Protein AF-A0A812HD84-F1 (afdb_monomer)

Sequence (147 aa):
MQPLRHAQERAPAGKGYHPGDWEAVPAKGGQKGGAPVVGVDGNWRCPACNNVNFGHRTACNRCGAAKPDQGPSYPGKGGKSQKGKAPVEGENGNWKCPHCANVNFASRENCNRCGMPKPKSEESDDMDAVSLLESLLTPAAKRAKLS

Mean predicted aligned error: 21.73 Å

Foldseek 3Di:
DDDDDDDDDDDDDDDDDDDDDDDDDDDDDDDDDDADDDPPQQWAQDPVPRGIGHRPDQADPPP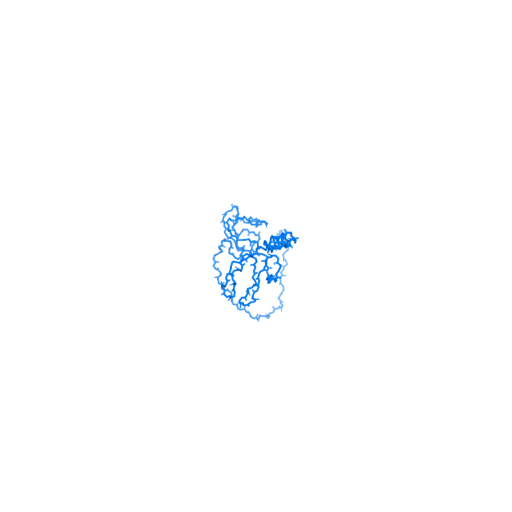RHGQDPPGPDDPDPDDDPPPDDQDDDPPPQWHADPPPRGTGDNPDQADPPPRHGGDDPPPPPVPPPVVVVVVVPPPDDPDDDDD

pLDDT: mean 72.69, std 19.36, range [42.38, 96.69]

Radius of gyration: 37.4 Å; Cα contacts (8 Å, |Δi|>4): 112; chains: 1; bounding box: 110×44×125 Å

Solvent-accessible surface area (backbone atoms only — not comparable to full-atom values): 10501 Å² total; per-residue (Å²): 140,81,88,83,76,88,84,79,86,87,80,88,90,82,90,81,89,81,92,86,88,82,86,84,82,87,81,81,89,77,78,90,75,77,84,56,51,68,73,48,88,60,10,40,59,34,90,90,75,67,50,56,30,53,40,90,52,65,43,32,89,87,77,60,50,68,55,57,95,68,63,83,79,66,97,66,95,77,78,86,79,75,84,85,70,80,56,50,71,72,49,89,61,13,42,60,34,92,89,76,68,52,52,30,53,51,89,49,64,45,35,91,88,79,57,51,66,57,78,76,82,76,74,82,73,81,76,57,67,63,61,58,54,59,66,72,65,61,94,80,82,89,79,79,91,76,136

Structure (mmCIF, N/CA/C/O backbone):
data_AF-A0A812HD84-F1
#
_entry.id   AF-A0A812HD84-F1
#
loop_
_atom_site.group_PDB
_atom_site.id
_atom_site.type_symbol
_atom_site.label_atom_id
_atom_site.label_alt_id
_atom_site.label_comp_id
_atom_site.label_asym_id
_atom_site.label_entity_id
_atom_site.label_seq_id
_atom_site.pdbx_PDB_ins_code
_atom_site.Cartn_x
_atom_site.Cartn_y
_atom_site.Cartn_z
_atom_site.occupancy
_atom_site.B_iso_or_equiv
_atom_site.auth_seq_id
_atom_site.auth_comp_id
_atom_site.auth_asym_id
_atom_site.auth_atom_id
_atom_site.pdbx_PDB_model_num
ATOM 1 N N . MET A 1 1 ? 68.646 -10.768 -52.366 1.00 48.97 1 MET A N 1
ATOM 2 C CA . MET A 1 1 ? 68.597 -9.835 -51.220 1.00 48.97 1 MET A CA 1
ATOM 3 C C . MET A 1 1 ? 67.241 -9.139 -51.258 1.00 48.97 1 MET A C 1
ATOM 5 O O . MET A 1 1 ? 67.051 -8.272 -52.094 1.00 48.97 1 MET A O 1
ATOM 9 N N . GLN A 1 2 ? 66.263 -9.606 -50.477 1.00 53.12 2 GLN A N 1
ATOM 10 C CA . GLN A 1 2 ? 64.918 -9.009 -50.412 1.00 53.12 2 GLN A CA 1
ATOM 11 C C . GLN A 1 2 ? 64.824 -8.096 -49.177 1.00 53.12 2 GLN A C 1
ATOM 13 O O . GLN A 1 2 ? 65.304 -8.510 -48.119 1.00 53.12 2 GLN A O 1
ATOM 18 N N . PRO A 1 3 ? 64.235 -6.888 -49.269 1.00 58.00 3 PRO A N 1
A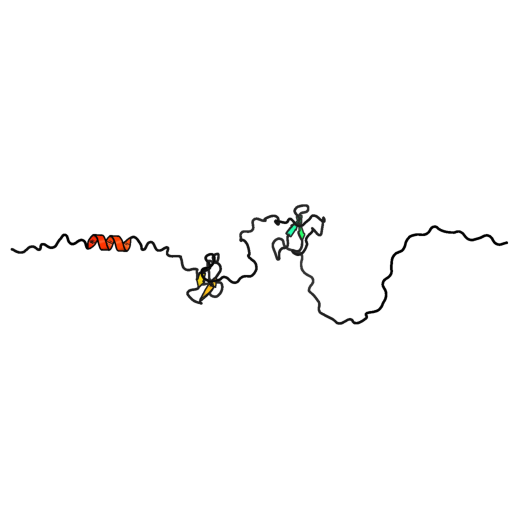TOM 19 C CA . PRO A 1 3 ? 64.084 -6.011 -48.116 1.00 58.00 3 PRO A CA 1
ATOM 20 C C . PRO A 1 3 ? 62.919 -6.450 -47.217 1.00 58.00 3 PRO A C 1
ATOM 22 O O . PRO A 1 3 ? 61.863 -6.888 -47.676 1.00 58.00 3 PRO A O 1
ATOM 25 N N . LEU A 1 4 ? 63.146 -6.339 -45.909 1.00 58.00 4 LEU A N 1
ATOM 26 C CA . LEU A 1 4 ? 62.219 -6.719 -44.853 1.00 58.00 4 LEU A CA 1
ATOM 27 C C . LEU A 1 4 ? 61.088 -5.686 -44.693 1.00 58.00 4 LEU A C 1
ATOM 29 O O . LEU A 1 4 ? 61.313 -4.498 -44.494 1.00 58.00 4 LEU A O 1
ATOM 33 N N . ARG A 1 5 ? 59.869 -6.222 -44.771 1.00 59.59 5 ARG A N 1
ATOM 34 C CA . ARG A 1 5 ? 58.553 -5.731 -44.331 1.00 59.59 5 ARG A CA 1
ATOM 35 C C . ARG A 1 5 ? 58.533 -4.763 -43.132 1.00 59.59 5 ARG A C 1
ATOM 37 O O . ARG A 1 5 ? 59.171 -5.003 -42.112 1.00 59.59 5 ARG A O 1
ATOM 44 N N . HIS A 1 6 ? 57.684 -3.740 -43.276 1.00 55.38 6 HIS A N 1
ATOM 45 C CA . HIS A 1 6 ? 57.241 -2.786 -42.255 1.00 55.38 6 HIS A CA 1
ATOM 46 C C . HIS A 1 6 ? 56.807 -3.487 -40.957 1.00 55.38 6 HIS A C 1
ATOM 48 O O . HIS A 1 6 ? 55.956 -4.377 -40.990 1.00 55.38 6 HIS A O 1
ATOM 54 N N . ALA A 1 7 ? 57.346 -3.048 -39.817 1.00 56.22 7 ALA A N 1
ATOM 55 C CA . ALA A 1 7 ? 56.843 -3.405 -38.496 1.00 56.22 7 ALA A CA 1
ATOM 56 C C . ALA A 1 7 ? 55.980 -2.253 -37.961 1.00 56.22 7 ALA A C 1
ATOM 58 O O . ALA A 1 7 ? 56.474 -1.167 -37.677 1.00 56.22 7 ALA A O 1
ATOM 59 N N . GLN A 1 8 ? 54.682 -2.519 -37.870 1.00 60.06 8 GLN A N 1
ATOM 60 C CA . GLN A 1 8 ? 53.661 -1.678 -37.260 1.00 60.06 8 GLN A CA 1
ATOM 61 C C . GLN A 1 8 ? 53.671 -1.900 -35.736 1.00 60.06 8 GLN A C 1
ATOM 63 O O . GLN A 1 8 ? 53.876 -3.022 -35.265 1.00 60.06 8 GLN A O 1
ATOM 68 N N . GLU A 1 9 ? 53.505 -0.825 -34.971 1.00 46.94 9 GLU A N 1
ATOM 69 C CA . GLU A 1 9 ? 53.603 -0.788 -33.507 1.00 46.94 9 GLU A CA 1
ATOM 70 C C . GLU A 1 9 ? 52.525 -1.662 -32.824 1.00 46.94 9 GLU A C 1
ATOM 72 O O . GLU A 1 9 ? 51.395 -1.780 -33.299 1.00 46.94 9 GLU A O 1
ATOM 77 N N . ARG A 1 10 ? 52.872 -2.311 -31.700 1.00 52.12 10 ARG A N 1
ATOM 78 C CA . ARG A 1 10 ? 51.985 -3.219 -30.942 1.00 52.12 10 ARG A CA 1
ATOM 79 C C . ARG A 1 10 ? 51.004 -2.452 -30.041 1.00 52.12 10 ARG A C 1
ATOM 81 O O . ARG A 1 10 ? 51.433 -1.623 -29.247 1.00 52.12 10 ARG A O 1
ATOM 88 N N . ALA A 1 11 ? 49.727 -2.846 -30.056 1.00 56.16 11 ALA A N 1
ATOM 89 C CA . ALA A 1 11 ? 48.727 -2.525 -29.025 1.00 56.16 11 ALA A CA 1
ATOM 90 C C . ALA A 1 11 ? 48.630 -3.651 -27.958 1.00 56.16 11 ALA A C 1
ATOM 92 O O . ALA A 1 11 ? 48.870 -4.813 -28.302 1.00 56.16 11 ALA A O 1
ATOM 93 N N . PRO A 1 12 ? 48.281 -3.370 -26.681 1.00 49.78 12 PRO A N 1
ATOM 94 C CA . PRO A 1 12 ? 48.151 -4.397 -25.642 1.00 49.78 12 PRO A CA 1
ATOM 95 C C . PRO A 1 12 ? 46.763 -5.073 -25.586 1.00 49.78 12 PRO A C 1
ATOM 97 O O . PRO A 1 12 ? 45.764 -4.570 -26.090 1.00 49.78 12 PRO A O 1
ATOM 100 N N . ALA A 1 13 ? 46.750 -6.257 -24.967 1.00 49.97 13 ALA A N 1
ATOM 101 C CA . ALA A 1 13 ? 45.772 -7.339 -25.098 1.00 49.97 13 ALA A CA 1
ATOM 102 C C . ALA A 1 13 ? 44.424 -7.172 -24.359 1.00 49.97 13 ALA A C 1
ATOM 104 O O . ALA A 1 13 ? 44.378 -6.695 -23.228 1.00 49.97 13 ALA A O 1
ATOM 105 N N . GLY A 1 14 ? 43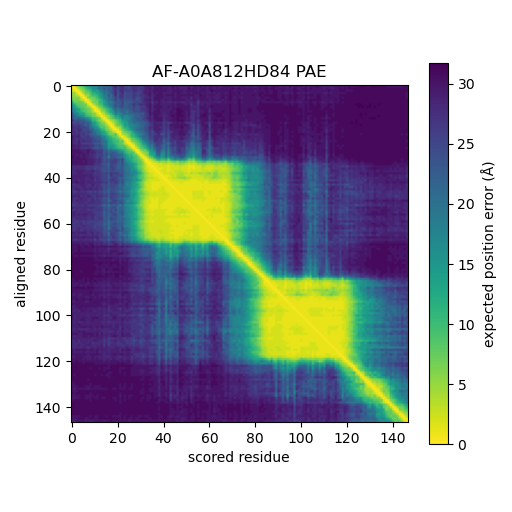.354 -7.728 -24.948 1.00 46.81 14 GLY A N 1
ATOM 106 C CA . GLY A 1 14 ? 42.083 -8.062 -24.287 1.00 46.81 14 GLY A CA 1
ATOM 107 C C . GLY A 1 14 ? 41.828 -9.577 -24.326 1.00 46.81 14 GLY A C 1
ATOM 108 O O . GLY A 1 14 ? 41.995 -10.204 -25.371 1.00 46.81 14 GLY A O 1
ATOM 109 N N . LYS A 1 15 ? 41.479 -10.183 -23.182 1.00 52.97 15 LYS A N 1
ATOM 110 C CA . LYS A 1 15 ? 41.229 -11.630 -23.023 1.00 52.97 15 LYS A CA 1
ATOM 111 C C . LYS A 1 15 ? 39.820 -11.998 -23.511 1.00 52.97 15 LYS A C 1
ATOM 113 O O . LYS A 1 15 ? 38.849 -11.367 -23.104 1.00 52.97 15 LYS A O 1
ATOM 118 N N . GLY A 1 16 ? 39.732 -13.023 -24.360 1.00 46.06 16 GLY A N 1
ATOM 119 C CA . GLY A 1 16 ? 38.487 -13.618 -24.847 1.00 46.06 16 GLY A CA 1
ATOM 120 C C . GLY A 1 16 ? 37.881 -14.643 -23.880 1.00 46.06 16 GLY A C 1
ATOM 121 O O . GLY A 1 16 ? 38.577 -15.256 -23.075 1.00 46.06 16 GLY A O 1
ATOM 122 N N . TYR A 1 17 ? 36.564 -14.793 -23.989 1.00 43.34 17 TYR A N 1
ATOM 123 C CA . TYR A 1 17 ? 35.710 -15.798 -23.353 1.00 43.34 17 TYR A CA 1
ATOM 124 C C . TYR A 1 17 ? 35.869 -17.171 -24.040 1.00 43.34 17 TYR A C 1
ATOM 126 O O . TYR A 1 17 ? 36.039 -17.218 -25.259 1.00 43.34 17 TYR A O 1
ATOM 134 N N . HIS A 1 18 ? 35.802 -18.273 -23.279 1.00 46.97 18 HIS A N 1
ATOM 135 C CA . HIS A 1 18 ? 35.880 -19.647 -23.800 1.00 46.97 18 HIS A CA 1
ATOM 136 C C . HIS A 1 18 ? 34.499 -20.335 -23.788 1.00 46.97 18 HIS A C 1
ATOM 138 O O . HIS A 1 18 ? 33.759 -20.159 -22.821 1.00 46.97 18 HIS A O 1
ATOM 144 N N . PRO A 1 19 ? 34.142 -21.127 -24.816 1.00 51.16 19 PRO A N 1
ATOM 145 C CA . PRO A 1 19 ? 32.837 -21.781 -24.911 1.00 51.16 19 PRO A CA 1
ATOM 146 C C . PRO A 1 19 ? 32.807 -23.113 -24.144 1.00 51.16 19 PRO A C 1
ATOM 148 O O . PRO A 1 19 ? 33.738 -23.908 -24.278 1.00 51.16 19 PRO A O 1
ATOM 151 N N . GLY A 1 20 ? 31.729 -23.366 -23.385 1.00 55.16 20 GLY A N 1
ATOM 152 C CA . GLY A 1 20 ? 31.583 -24.587 -22.580 1.00 55.16 20 GLY A CA 1
ATOM 153 C C . GLY A 1 20 ? 30.174 -24.955 -22.100 1.00 55.16 20 GLY A C 1
ATOM 154 O O . GLY A 1 20 ? 29.838 -26.129 -22.171 1.00 55.16 20 GLY A O 1
ATOM 155 N N . ASP A 1 21 ? 29.311 -24.017 -21.698 1.00 51.97 21 ASP A N 1
ATOM 156 C CA . ASP A 1 21 ? 28.085 -24.404 -20.971 1.00 51.97 21 ASP A CA 1
ATOM 157 C C . ASP A 1 21 ? 26.803 -23.986 -21.716 1.00 51.97 21 ASP A C 1
ATOM 159 O O . ASP A 1 21 ? 26.498 -22.803 -21.867 1.00 51.97 21 ASP A O 1
ATOM 163 N N . TRP A 1 22 ? 26.085 -24.989 -22.234 1.00 63.75 22 TRP A N 1
ATOM 164 C CA . TRP A 1 22 ? 25.063 -24.915 -23.289 1.00 63.75 22 TRP A CA 1
ATOM 165 C C . TRP A 1 22 ? 23.632 -25.269 -22.844 1.00 63.75 22 TRP A C 1
ATOM 167 O O . TRP A 1 22 ? 22.758 -25.396 -23.700 1.00 63.75 22 TRP A O 1
ATOM 177 N N . GLU A 1 23 ? 23.319 -25.396 -21.554 1.00 48.91 23 GLU A N 1
ATOM 178 C CA . GLU A 1 23 ? 21.951 -25.761 -21.148 1.00 48.91 23 GLU A CA 1
ATOM 179 C C . GLU A 1 23 ? 21.078 -24.551 -20.794 1.00 48.91 23 GLU A C 1
ATOM 181 O O . GLU A 1 23 ? 21.112 -23.988 -19.700 1.00 48.91 23 GLU A O 1
ATOM 186 N N . ALA A 1 24 ? 20.244 -24.176 -21.763 1.00 68.88 24 ALA A N 1
ATOM 187 C CA . ALA A 1 24 ? 19.088 -23.319 -21.574 1.00 68.88 24 ALA A CA 1
ATOM 188 C C . ALA A 1 24 ? 17.926 -24.117 -20.957 1.00 68.88 24 ALA A C 1
ATOM 190 O O . ALA A 1 24 ? 17.505 -25.117 -21.528 1.00 68.88 24 ALA A O 1
ATOM 191 N N . VAL A 1 25 ? 17.331 -23.625 -19.865 1.00 55.62 25 VAL A N 1
ATOM 192 C CA . VAL A 1 25 ? 15.963 -23.987 -19.443 1.00 55.62 25 VAL A CA 1
ATOM 193 C C . VAL A 1 25 ? 15.286 -22.829 -18.684 1.00 55.62 25 VAL A C 1
ATOM 195 O O . VAL A 1 25 ? 15.962 -21.948 -18.156 1.00 55.62 25 VAL A O 1
ATOM 198 N N . PRO A 1 26 ? 13.942 -22.752 -18.717 1.00 64.56 26 PRO A N 1
ATOM 199 C CA . PRO A 1 26 ? 13.223 -21.527 -19.049 1.00 64.56 26 PRO A CA 1
ATOM 200 C C . PRO A 1 26 ? 12.470 -20.957 -17.848 1.00 64.56 26 PRO A C 1
ATOM 202 O O . PRO A 1 26 ? 11.987 -21.717 -17.017 1.00 64.56 26 PRO A O 1
ATOM 205 N N . ALA A 1 27 ? 12.209 -19.648 -17.816 1.00 46.03 27 ALA A N 1
ATOM 206 C CA . ALA A 1 27 ? 10.974 -19.173 -17.194 1.00 46.03 27 ALA A CA 1
ATOM 207 C C . ALA A 1 27 ? 10.661 -17.703 -17.474 1.00 46.03 27 ALA A C 1
ATOM 209 O O . ALA A 1 27 ? 11.300 -16.799 -16.954 1.00 46.03 27 ALA A O 1
ATOM 210 N N . LYS A 1 28 ? 9.535 -17.551 -18.174 1.00 42.38 28 LYS A N 1
ATOM 211 C CA . LYS A 1 28 ? 8.386 -16.724 -17.788 1.00 42.38 28 LYS A CA 1
ATOM 212 C C . LYS A 1 28 ? 8.591 -15.212 -17.780 1.00 42.38 28 LYS A C 1
ATOM 214 O O . LYS A 1 28 ? 9.322 -14.635 -16.988 1.00 42.38 28 LYS A O 1
ATOM 219 N N . GLY A 1 29 ? 7.831 -14.582 -18.674 1.00 53.09 29 GLY A N 1
ATOM 220 C CA . GLY A 1 29 ? 7.774 -13.142 -18.813 1.00 53.09 29 GLY A CA 1
ATOM 221 C C . GLY A 1 29 ? 7.372 -12.422 -17.529 1.00 53.09 29 GLY A C 1
ATOM 222 O O . GLY A 1 29 ? 6.686 -12.957 -16.662 1.00 53.09 29 GLY A O 1
ATOM 223 N N . GLY A 1 30 ? 7.777 -11.161 -17.467 1.00 49.75 30 GLY A N 1
ATOM 224 C CA . GLY A 1 30 ? 7.309 -10.177 -16.506 1.00 49.75 30 GLY A CA 1
ATOM 225 C C . GLY A 1 30 ? 6.887 -8.935 -17.274 1.00 49.75 30 GLY A C 1
ATOM 226 O O . GLY A 1 30 ? 7.617 -8.453 -18.136 1.00 49.75 30 GLY A O 1
ATOM 227 N N . GLN A 1 31 ? 5.667 -8.488 -17.011 1.00 51.09 31 GLN A N 1
ATOM 228 C CA . GLN A 1 31 ? 4.935 -7.453 -17.730 1.00 51.09 31 GLN A CA 1
ATOM 229 C C . GLN A 1 31 ? 5.717 -6.135 -17.844 1.00 51.09 31 GLN A C 1
ATOM 231 O O . GLN A 1 31 ? 6.434 -5.730 -16.932 1.00 51.09 31 GLN A O 1
ATOM 236 N N . LYS A 1 32 ? 5.540 -5.437 -18.972 1.00 52.28 32 LYS A N 1
ATOM 237 C CA . LYS A 1 32 ? 6.065 -4.085 -19.204 1.00 52.28 32 LYS A CA 1
ATOM 238 C C . LYS A 1 32 ? 5.496 -3.141 -18.132 1.00 52.28 32 LYS A C 1
ATOM 240 O O . LYS A 1 32 ? 4.340 -2.739 -18.222 1.00 52.28 32 LYS A O 1
ATOM 245 N N . GLY A 1 33 ? 6.282 -2.845 -17.097 1.00 63.31 33 GLY A N 1
ATOM 246 C CA . GLY A 1 33 ? 5.881 -1.978 -15.987 1.00 63.31 33 GLY A CA 1
ATOM 247 C C . GLY A 1 33 ? 5.644 -0.538 -16.447 1.00 63.31 33 GLY A C 1
ATOM 248 O O . GLY A 1 33 ? 6.434 0.006 -17.219 1.00 63.31 33 GLY A O 1
ATOM 249 N N . GLY A 1 34 ? 4.549 0.068 -15.983 1.00 77.81 34 GLY A N 1
ATOM 250 C CA . GLY A 1 34 ? 4.227 1.474 -16.240 1.00 77.81 34 GLY A CA 1
ATOM 251 C C . GLY A 1 34 ? 5.256 2.444 -15.646 1.00 77.81 34 GLY A C 1
ATOM 252 O O . GLY A 1 34 ? 6.121 2.060 -14.858 1.00 77.81 34 GLY A O 1
ATOM 253 N N . ALA A 1 35 ? 5.167 3.720 -16.034 1.00 86.19 35 ALA A N 1
ATOM 254 C CA . ALA A 1 35 ? 6.071 4.756 -15.537 1.00 86.19 35 ALA A CA 1
ATOM 255 C C . ALA A 1 35 ? 5.964 4.912 -14.002 1.00 86.19 35 ALA A C 1
ATOM 257 O O . ALA A 1 35 ? 4.862 4.829 -13.454 1.00 86.19 35 ALA A O 1
ATOM 258 N N . PRO A 1 36 ? 7.082 5.154 -13.292 1.00 89.44 36 PRO A N 1
ATOM 259 C CA . PRO A 1 36 ? 7.070 5.255 -11.839 1.00 89.44 36 PRO A CA 1
ATOM 260 C C . PRO A 1 36 ? 6.322 6.513 -11.375 1.00 89.44 36 PRO A C 1
ATOM 262 O O . PRO A 1 36 ? 6.609 7.624 -11.823 1.00 89.44 36 PRO A O 1
ATOM 265 N N . VAL A 1 37 ? 5.394 6.346 -10.431 1.00 89.12 37 VAL A N 1
ATOM 266 C CA . VAL A 1 37 ? 4.680 7.442 -9.749 1.00 89.12 37 VAL A CA 1
ATOM 267 C C . VAL A 1 37 ? 5.362 7.735 -8.412 1.00 89.12 37 VAL A C 1
ATOM 269 O O . VAL A 1 37 ? 5.685 6.801 -7.683 1.00 89.12 37 VAL A O 1
ATOM 272 N N . VAL A 1 38 ? 5.599 9.012 -8.077 1.00 86.56 38 VAL A N 1
ATOM 273 C CA . VAL A 1 38 ? 6.299 9.415 -6.837 1.00 86.56 38 VAL A CA 1
ATOM 274 C C . VAL A 1 38 ? 5.554 8.907 -5.602 1.00 86.56 38 VAL A C 1
ATOM 276 O O . VAL A 1 38 ? 4.345 9.087 -5.501 1.00 86.56 38 VAL A O 1
ATOM 279 N N . GLY A 1 39 ? 6.280 8.314 -4.650 1.00 79.44 39 GLY A N 1
ATOM 280 C CA . GLY A 1 39 ? 5.723 7.850 -3.373 1.00 79.44 39 GLY A CA 1
ATOM 281 C C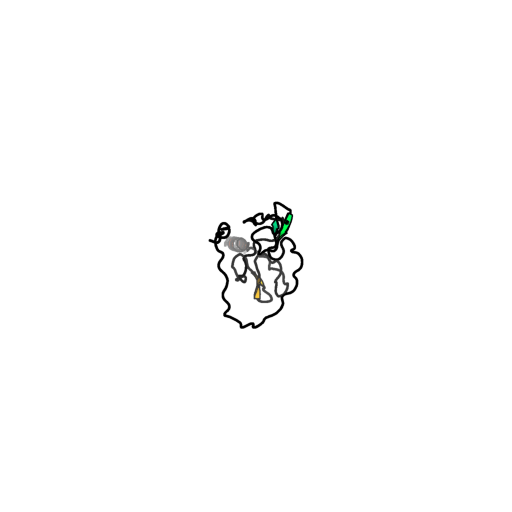 . GLY A 1 39 ? 5.046 6.477 -3.428 1.00 79.44 39 GLY A C 1
ATOM 282 O O . GLY A 1 39 ? 4.793 5.890 -2.380 1.00 79.44 39 GLY A O 1
ATOM 283 N N . VAL A 1 40 ? 4.816 5.927 -4.622 1.00 82.94 40 VAL A N 1
ATOM 284 C CA . VAL A 1 40 ? 4.311 4.559 -4.818 1.00 82.94 40 VAL A CA 1
ATOM 285 C C . VAL A 1 40 ? 5.489 3.588 -4.856 1.00 82.94 40 VAL A C 1
ATOM 287 O O . VAL A 1 40 ? 6.495 3.889 -5.489 1.00 82.94 40 VAL A O 1
ATOM 290 N N . ASP A 1 41 ? 5.403 2.446 -4.170 1.00 81.25 41 ASP A N 1
ATOM 291 C CA . ASP A 1 41 ? 6.415 1.368 -4.187 1.00 81.25 41 ASP A CA 1
ATOM 292 C C . ASP A 1 41 ? 7.868 1.826 -3.938 1.00 81.25 41 ASP A C 1
ATOM 294 O O . ASP A 1 41 ? 8.843 1.250 -4.426 1.00 81.25 41 ASP A O 1
ATOM 298 N N . GLY A 1 42 ? 8.031 2.901 -3.162 1.00 83.88 42 GLY A N 1
ATOM 299 C CA . GLY A 1 42 ? 9.332 3.496 -2.855 1.00 83.88 42 GLY A CA 1
ATOM 300 C C . GLY A 1 42 ? 9.949 4.316 -3.992 1.00 83.88 42 GLY A C 1
AT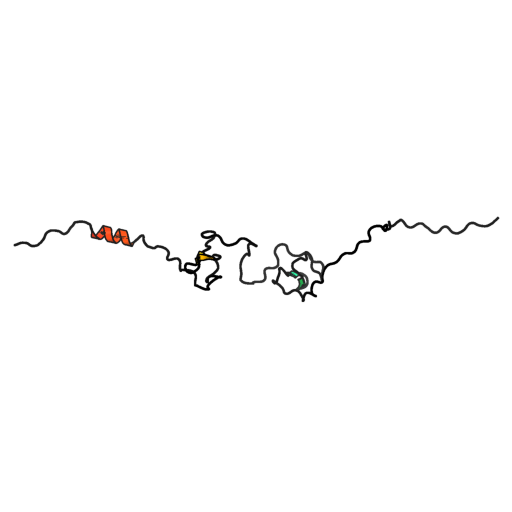OM 301 O O . GLY A 1 42 ? 11.103 4.736 -3.867 1.00 83.88 42 GLY A O 1
ATOM 302 N N . ASN A 1 43 ? 9.216 4.553 -5.082 1.00 92.38 43 ASN A N 1
ATOM 303 C CA . ASN A 1 43 ? 9.619 5.438 -6.169 1.00 92.38 43 ASN A CA 1
ATOM 304 C C . ASN A 1 43 ? 9.890 6.847 -5.643 1.00 92.38 43 ASN A C 1
ATOM 306 O O . ASN A 1 43 ? 9.136 7.396 -4.834 1.00 92.38 43 ASN A O 1
ATOM 310 N N . TRP A 1 44 ? 10.955 7.459 -6.143 1.00 91.69 44 TRP A N 1
ATOM 311 C CA . TRP A 1 44 ? 11.476 8.705 -5.602 1.00 91.69 44 TRP A CA 1
ATOM 312 C C . TRP A 1 44 ? 11.692 9.733 -6.706 1.00 91.69 44 TRP A C 1
ATOM 314 O O . TRP A 1 44 ? 12.123 9.408 -7.815 1.00 91.69 44 TRP A O 1
ATOM 324 N N . ARG A 1 45 ? 11.394 11.000 -6.402 1.00 94.50 45 ARG A N 1
ATOM 325 C CA . ARG A 1 45 ? 11.726 12.111 -7.296 1.00 94.50 45 ARG A CA 1
ATOM 326 C C . ARG A 1 45 ? 13.161 12.553 -7.045 1.00 94.50 45 ARG A C 1
ATOM 328 O O . ARG A 1 45 ? 13.536 12.823 -5.909 1.00 94.50 45 ARG A O 1
ATOM 335 N N . CYS A 1 46 ? 13.941 12.669 -8.112 1.00 94.25 46 CYS A N 1
ATOM 336 C CA . CYS A 1 46 ? 15.278 13.233 -8.053 1.00 94.25 46 CYS A CA 1
ATOM 337 C C . CYS A 1 46 ? 15.220 14.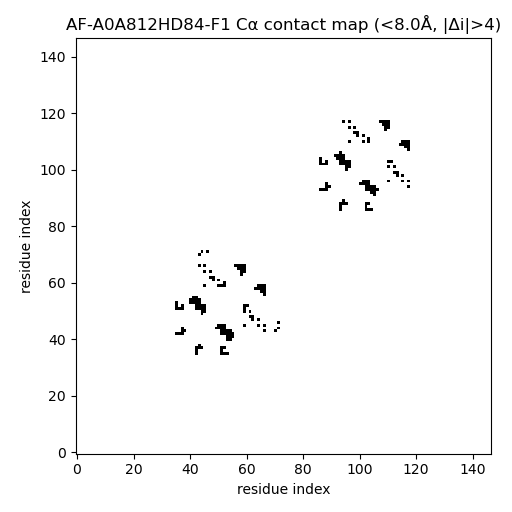736 -7.724 1.00 94.25 46 CYS A C 1
ATOM 339 O O . CYS A 1 46 ? 14.592 15.471 -8.486 1.00 94.25 46 CYS A O 1
ATOM 341 N N . PRO A 1 47 ? 15.899 15.217 -6.665 1.00 89.50 47 PRO A N 1
ATOM 342 C CA . PRO A 1 47 ? 15.872 16.634 -6.295 1.00 89.50 47 PRO A CA 1
ATOM 343 C C . PRO A 1 47 ? 16.647 17.528 -7.275 1.00 89.50 47 PRO A C 1
ATOM 345 O O . PRO A 1 47 ? 16.343 18.706 -7.394 1.00 89.50 47 PRO A O 1
ATOM 348 N N . ALA A 1 48 ? 17.613 16.974 -8.016 1.00 92.50 48 ALA A N 1
ATOM 349 C CA . ALA A 1 48 ? 18.430 17.742 -8.955 1.00 92.50 48 ALA A CA 1
ATOM 350 C C . ALA A 1 48 ? 17.721 18.029 -10.291 1.00 92.50 48 ALA A C 1
ATOM 352 O O . ALA A 1 48 ? 17.994 19.037 -10.931 1.00 92.50 48 ALA A O 1
ATOM 353 N N . CYS A 1 49 ? 16.835 17.135 -10.751 1.00 93.62 49 CYS A N 1
ATOM 354 C CA . CYS A 1 49 ? 16.228 17.258 -12.084 1.00 93.62 49 CYS A CA 1
ATOM 355 C C . CYS A 1 49 ? 14.729 16.923 -12.150 1.00 93.62 49 CYS A C 1
ATOM 357 O O . CYS A 1 49 ? 14.147 16.896 -13.233 1.00 93.62 49 CYS A O 1
ATOM 359 N N . ASN A 1 50 ? 14.089 16.647 -11.015 1.00 93.44 50 ASN A N 1
ATOM 360 C CA . ASN A 1 50 ? 12.664 16.335 -10.883 1.00 93.44 50 ASN A CA 1
ATOM 361 C C . ASN A 1 50 ? 12.157 15.072 -11.600 1.00 93.44 50 ASN A C 1
ATOM 363 O O . ASN A 1 50 ? 10.956 14.795 -11.559 1.00 93.44 50 ASN A O 1
ATOM 367 N N . ASN A 1 51 ? 13.037 14.262 -12.191 1.00 95.50 51 ASN A N 1
ATOM 368 C CA . ASN A 1 51 ? 12.675 12.966 -12.758 1.00 95.50 51 ASN A CA 1
ATOM 369 C C . ASN A 1 51 ? 12.243 11.960 -11.675 1.00 95.50 51 ASN A C 1
ATOM 371 O O . ASN A 1 51 ? 12.835 11.928 -10.593 1.00 95.50 51 ASN A O 1
ATOM 375 N N . VAL A 1 52 ? 11.247 11.122 -11.974 1.00 95.12 52 VAL A N 1
ATOM 376 C CA . VAL A 1 52 ? 10.765 10.078 -11.058 1.00 95.12 52 VAL A CA 1
ATOM 377 C C . VAL A 1 52 ? 11.452 8.754 -11.370 1.00 95.12 52 VAL A C 1
ATOM 379 O O . VAL A 1 52 ? 11.458 8.293 -12.508 1.00 95.12 52 VAL A O 1
ATOM 382 N N . ASN A 1 53 ? 12.040 8.144 -10.349 1.00 94.19 53 ASN A N 1
ATOM 383 C CA . ASN A 1 53 ? 12.805 6.911 -10.449 1.00 94.19 53 ASN A CA 1
ATOM 384 C C . ASN A 1 53 ? 12.112 5.780 -9.694 1.00 94.19 53 ASN A C 1
ATOM 386 O O . ASN A 1 53 ? 11.482 6.013 -8.663 1.00 94.19 53 ASN A O 1
ATOM 390 N N . PHE A 1 54 ? 12.293 4.547 -10.173 1.00 94.19 54 PHE A N 1
ATOM 391 C CA . PHE A 1 54 ? 11.830 3.361 -9.459 1.00 94.19 54 PHE A CA 1
ATOM 392 C C . PHE A 1 54 ? 12.520 3.203 -8.102 1.00 94.19 54 PHE A C 1
ATOM 394 O O . PHE A 1 54 ? 13.709 3.504 -7.965 1.00 94.19 54 PHE A O 1
ATOM 401 N N . GLY A 1 55 ? 11.795 2.683 -7.111 1.00 89.81 55 GLY A N 1
ATOM 402 C CA . GLY A 1 55 ? 12.267 2.652 -5.726 1.00 89.81 55 GLY A CA 1
ATOM 403 C C . GLY A 1 55 ? 13.562 1.882 -5.474 1.00 89.81 55 GLY A C 1
ATOM 404 O O . GLY A 1 55 ? 14.335 2.275 -4.596 1.00 89.81 55 GLY A O 1
ATOM 405 N N . HIS A 1 56 ? 13.836 0.857 -6.286 1.00 90.50 56 HIS A N 1
ATOM 406 C CA . HIS A 1 56 ? 15.059 0.052 -6.221 1.00 90.50 56 HIS A CA 1
ATOM 407 C C . HIS A 1 56 ? 16.308 0.777 -6.752 1.00 90.50 56 HIS A C 1
ATOM 409 O O . HIS A 1 56 ? 17.420 0.297 -6.552 1.00 90.50 56 HIS A O 1
ATOM 415 N N . ARG A 1 57 ? 16.163 1.915 -7.446 1.00 90.25 57 ARG A N 1
ATOM 416 C CA . ARG A 1 57 ? 17.309 2.653 -7.993 1.00 90.25 57 ARG A CA 1
ATOM 417 C C . ARG A 1 57 ? 17.976 3.492 -6.915 1.00 90.25 57 ARG A C 1
ATOM 419 O O . ARG A 1 57 ? 17.298 4.251 -6.229 1.00 90.25 57 ARG A O 1
ATOM 426 N N . THR A 1 58 ? 19.298 3.410 -6.841 1.00 92.81 58 THR A N 1
ATOM 427 C CA . THR A 1 58 ? 20.152 4.192 -5.932 1.00 92.81 58 THR A CA 1
ATOM 428 C C . THR A 1 58 ? 20.663 5.495 -6.551 1.00 92.81 58 THR A C 1
ATOM 430 O O . THR A 1 58 ? 21.208 6.330 -5.841 1.00 92.81 58 THR A O 1
ATOM 433 N N . ALA A 1 59 ? 20.455 5.701 -7.854 1.00 95.00 59 ALA A N 1
ATOM 434 C CA . ALA A 1 59 ? 20.805 6.921 -8.577 1.00 95.00 59 ALA A CA 1
ATOM 435 C C . ALA A 1 59 ? 19.728 7.275 -9.613 1.00 95.00 59 ALA A C 1
ATOM 437 O O . ALA A 1 59 ? 18.987 6.407 -10.091 1.00 95.00 59 ALA A O 1
ATOM 438 N N . CYS A 1 60 ? 19.621 8.560 -9.949 1.00 95.88 60 CYS A N 1
ATOM 439 C CA . CYS A 1 60 ? 18.651 9.054 -10.915 1.00 95.88 60 CYS A CA 1
ATOM 440 C C . CYS A 1 60 ? 18.989 8.534 -12.316 1.00 95.88 60 CYS A C 1
ATOM 442 O O . CYS A 1 60 ? 20.078 8.793 -12.822 1.00 95.88 60 CYS A O 1
ATOM 444 N N . ASN A 1 61 ? 18.040 7.880 -12.985 1.00 95.88 61 ASN A N 1
ATOM 445 C CA . ASN A 1 61 ? 18.238 7.350 -14.334 1.00 95.88 61 ASN A CA 1
ATOM 446 C C . ASN A 1 61 ? 18.373 8.441 -15.409 1.00 95.88 61 ASN A C 1
ATOM 448 O O . ASN A 1 61 ? 18.722 8.120 -16.539 1.00 95.88 61 ASN A O 1
ATOM 452 N N . ARG A 1 62 ? 18.085 9.706 -15.071 1.00 96.19 62 ARG A N 1
ATOM 453 C CA . ARG A 1 62 ? 18.198 10.836 -15.996 1.00 96.19 62 ARG A CA 1
ATOM 454 C C . ARG A 1 62 ? 19.492 11.623 -15.826 1.00 96.19 62 ARG A C 1
ATOM 456 O O . ARG A 1 62 ? 20.096 11.995 -16.818 1.00 96.19 62 ARG A O 1
ATOM 463 N N . CYS A 1 63 ? 19.901 11.911 -14.590 1.00 95.56 63 CYS A N 1
ATOM 464 C CA . CYS A 1 63 ? 21.036 12.804 -14.319 1.00 95.56 63 CYS A CA 1
ATOM 465 C C . CYS A 1 63 ? 22.124 12.195 -13.422 1.00 95.56 63 CYS A C 1
ATOM 467 O O . CYS A 1 63 ? 23.045 12.903 -13.037 1.00 95.56 63 CYS A O 1
ATOM 469 N N . GLY A 1 64 ? 21.998 10.929 -13.015 1.00 95.38 64 GLY A N 1
ATOM 470 C CA . GLY A 1 64 ? 22.997 10.228 -12.200 1.00 95.38 64 GLY A CA 1
ATOM 471 C C . GLY A 1 64 ? 23.082 10.651 -10.729 1.00 95.38 64 GLY A C 1
ATOM 472 O O . GLY A 1 64 ? 23.762 9.986 -9.957 1.00 95.38 64 GLY A O 1
ATOM 473 N N . ALA A 1 65 ? 22.374 11.706 -10.311 1.00 94.25 65 ALA A N 1
ATOM 474 C CA . ALA A 1 65 ? 22.385 12.161 -8.921 1.00 94.25 65 ALA A CA 1
ATOM 475 C C . ALA A 1 65 ? 21.970 11.036 -7.958 1.00 94.25 65 ALA A C 1
ATOM 477 O O . ALA A 1 65 ? 21.006 10.309 -8.231 1.00 94.25 65 ALA A O 1
ATOM 478 N N . ALA A 1 66 ? 22.685 10.916 -6.837 1.00 91.44 66 ALA A N 1
ATOM 479 C CA . ALA A 1 66 ? 22.437 9.895 -5.826 1.00 91.44 66 ALA A CA 1
ATOM 480 C C . ALA A 1 66 ? 21.013 9.993 -5.255 1.00 91.44 66 ALA A C 1
ATOM 482 O O . ALA A 1 66 ? 20.435 11.082 -5.145 1.00 91.44 66 ALA A O 1
ATOM 483 N N . LYS A 1 67 ? 20.440 8.840 -4.896 1.00 89.50 67 LYS A N 1
ATOM 484 C CA . LYS A 1 67 ? 19.200 8.781 -4.124 1.00 89.50 67 LYS A CA 1
ATOM 485 C C . LYS A 1 67 ? 19.491 9.364 -2.738 1.00 89.50 67 LYS A C 1
ATOM 487 O O . LYS A 1 67 ? 20.398 8.873 -2.077 1.00 89.50 67 LYS A O 1
ATOM 492 N N . PRO A 1 68 ? 18.745 10.379 -2.292 1.00 84.31 68 PRO A N 1
ATOM 493 C CA . PRO A 1 68 ? 18.955 10.948 -0.968 1.00 84.31 68 PRO A CA 1
ATOM 494 C C . PRO A 1 68 ? 18.613 9.919 0.122 1.00 84.31 68 PRO A C 1
ATOM 496 O O . PRO A 1 68 ? 17.580 9.250 0.032 1.00 84.31 68 PRO A O 1
ATOM 499 N N . ASP A 1 69 ? 19.479 9.803 1.136 1.00 72.19 69 ASP A N 1
ATOM 500 C CA . ASP A 1 69 ? 19.373 8.821 2.234 1.00 72.19 69 ASP A CA 1
ATOM 501 C C . ASP A 1 69 ? 18.090 8.995 3.058 1.00 72.19 69 ASP A C 1
ATOM 503 O O . ASP A 1 69 ? 17.472 8.033 3.510 1.00 72.19 69 ASP A O 1
ATOM 507 N N . GLN A 1 70 ? 17.650 10.247 3.177 1.00 61.94 70 GLN A N 1
ATOM 508 C CA . GLN A 1 70 ? 16.318 10.645 3.608 1.00 61.94 70 GLN A CA 1
ATOM 509 C C . GLN A 1 70 ? 15.621 11.158 2.347 1.00 61.94 70 GLN A C 1
ATOM 511 O O . GLN A 1 70 ? 15.899 12.273 1.902 1.00 61.94 70 GLN A O 1
ATOM 516 N N . GLY A 1 71 ? 14.788 10.335 1.701 1.00 56.56 71 GLY A N 1
ATOM 517 C CA . GLY A 1 71 ? 14.035 10.767 0.517 1.00 56.56 71 GLY A CA 1
ATOM 518 C C . GLY A 1 71 ? 13.401 12.146 0.761 1.00 56.56 71 GLY A C 1
ATOM 519 O O . GLY A 1 71 ? 12.927 12.360 1.877 1.00 56.56 71 GLY A O 1
ATOM 520 N N . PRO A 1 72 ? 13.392 13.097 -0.199 1.00 51.81 72 PRO A N 1
ATOM 521 C CA . PRO A 1 72 ? 12.755 14.388 0.020 1.00 51.81 72 PRO A CA 1
ATOM 522 C C . PRO A 1 72 ? 11.326 14.129 0.485 1.00 51.81 72 PRO A C 1
ATOM 524 O O . PRO A 1 72 ? 10.541 13.484 -0.217 1.00 51.81 72 PRO A O 1
ATOM 527 N N . SER A 1 73 ? 11.049 14.556 1.716 1.00 51.19 73 SER A N 1
ATOM 528 C CA . SER A 1 73 ? 9.763 14.392 2.374 1.00 51.19 73 SER A CA 1
ATOM 529 C C . SER A 1 73 ? 8.755 15.220 1.594 1.00 51.19 73 SER A C 1
ATOM 531 O O . SER A 1 73 ? 8.669 16.437 1.747 1.00 51.19 73 SER A O 1
ATOM 533 N N . TYR A 1 74 ? 8.022 14.576 0.691 1.00 52.06 74 TYR A N 1
ATOM 534 C CA . TYR A 1 74 ? 6.772 15.154 0.233 1.00 52.06 74 TYR A CA 1
ATOM 535 C C . TYR A 1 74 ? 5.848 15.207 1.450 1.00 52.06 74 TYR A C 1
ATOM 537 O O . TYR A 1 74 ? 5.786 14.213 2.180 1.00 52.06 74 TYR A O 1
ATOM 545 N N . PRO A 1 75 ? 5.125 16.313 1.689 1.00 44.12 75 PRO A N 1
ATOM 546 C CA . PRO A 1 75 ? 4.093 16.366 2.715 1.00 44.12 75 PRO A CA 1
ATOM 547 C C . PRO A 1 75 ? 2.921 15.456 2.311 1.00 44.12 75 PRO A C 1
ATOM 549 O O . PRO A 1 75 ? 1.881 15.903 1.840 1.00 44.12 75 PRO A O 1
ATOM 552 N N . GLY A 1 76 ? 3.108 14.146 2.462 1.00 45.81 76 GLY A N 1
ATOM 553 C CA . GLY A 1 76 ? 2.071 13.130 2.450 1.00 45.81 76 GLY A CA 1
ATOM 554 C C . GLY A 1 76 ? 1.797 12.733 3.894 1.00 45.81 76 GLY A C 1
ATOM 555 O O . GLY A 1 76 ? 2.664 12.185 4.570 1.00 45.81 76 GLY A O 1
ATOM 556 N N . LYS A 1 77 ? 0.600 13.042 4.394 1.00 47.12 77 LYS A N 1
ATOM 557 C CA . LYS A 1 77 ? 0.121 12.572 5.700 1.00 47.12 77 LYS A CA 1
ATOM 558 C C . LYS A 1 77 ? 0.176 11.034 5.743 1.00 47.12 77 LYS A C 1
ATOM 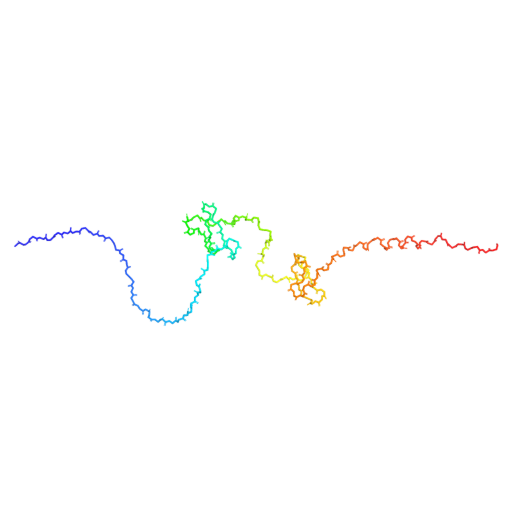560 O O . LYS A 1 77 ? -0.532 10.393 4.977 1.00 47.12 77 LYS A O 1
ATOM 565 N N . GLY A 1 78 ? 0.956 10.444 6.651 1.00 42.72 78 GLY A N 1
ATOM 566 C CA . GLY A 1 78 ? 0.876 9.006 6.952 1.00 42.72 78 GLY A CA 1
ATOM 567 C C . GLY A 1 78 ? 2.195 8.402 7.429 1.00 42.72 78 GLY A C 1
ATOM 568 O O . GLY A 1 78 ? 3.087 8.133 6.636 1.00 42.72 78 GLY A O 1
ATOM 569 N N . GLY A 1 79 ? 2.324 8.213 8.741 1.00 46.97 79 GLY A N 1
ATOM 570 C CA . GLY A 1 79 ? 3.568 7.871 9.425 1.00 46.97 79 GLY A CA 1
ATOM 571 C C . GLY A 1 79 ? 4.190 6.509 9.087 1.00 46.97 79 GLY A C 1
ATOM 572 O O . GLY A 1 79 ? 3.511 5.527 8.808 1.00 46.97 79 GLY A O 1
ATOM 573 N N . LYS A 1 80 ? 5.525 6.490 9.178 1.00 49.94 80 LYS A N 1
ATOM 574 C CA . LYS A 1 80 ? 6.415 5.399 9.623 1.00 49.94 80 LYS A CA 1
ATOM 575 C C . LYS A 1 80 ? 5.817 3.986 9.502 1.00 49.94 80 LYS A C 1
ATOM 577 O O . LYS A 1 80 ? 5.417 3.377 10.489 1.00 49.94 80 LYS A O 1
ATOM 582 N N . SER A 1 81 ? 5.812 3.432 8.292 1.00 51.47 81 SER A N 1
ATOM 583 C CA . SER A 1 81 ? 5.602 1.994 8.110 1.00 51.47 81 SER A CA 1
ATOM 584 C C . SER A 1 81 ? 6.827 1.245 8.635 1.00 51.47 81 SER A C 1
ATOM 586 O O . SER A 1 81 ? 7.817 1.075 7.924 1.00 51.47 81 SER A O 1
ATOM 588 N N . GLN A 1 82 ? 6.769 0.793 9.889 1.00 55.38 82 GLN A N 1
ATOM 589 C CA . GLN A 1 82 ? 7.565 -0.349 10.324 1.00 55.38 82 GLN A CA 1
ATOM 590 C C . GLN A 1 82 ? 7.113 -1.536 9.469 1.00 55.38 82 GLN A C 1
ATOM 592 O O . GLN A 1 82 ? 6.041 -2.103 9.670 1.00 55.38 82 GLN A O 1
ATOM 597 N N . LYS A 1 83 ? 7.891 -1.850 8.433 1.00 48.94 83 LYS A N 1
ATOM 598 C CA . LYS A 1 83 ? 7.663 -3.020 7.587 1.00 48.94 83 LYS A CA 1
ATOM 599 C C . LYS A 1 83 ? 7.554 -4.274 8.467 1.00 48.94 83 LYS A C 1
ATOM 601 O O . LYS A 1 83 ? 8.538 -4.692 9.065 1.00 48.94 83 LYS A O 1
ATOM 606 N N . GLY A 1 84 ? 6.377 -4.901 8.471 1.00 61.34 84 GLY A N 1
ATOM 607 C CA . GLY A 1 84 ? 6.266 -6.362 8.505 1.00 61.34 84 GLY A CA 1
ATOM 608 C C . GLY A 1 84 ? 6.011 -7.071 9.838 1.00 61.34 84 GLY A C 1
ATOM 609 O O . GLY A 1 84 ? 6.082 -8.295 9.844 1.00 61.34 84 GLY A O 1
ATOM 610 N N . LYS A 1 85 ? 5.688 -6.391 10.945 1.00 73.75 85 LYS A N 1
ATOM 611 C CA . LYS A 1 85 ? 5.194 -7.082 12.155 1.00 73.75 85 LYS A CA 1
ATOM 612 C C . LYS A 1 85 ? 3.682 -6.912 12.279 1.00 73.75 85 LYS A C 1
ATOM 614 O O . LYS A 1 85 ? 3.176 -5.801 12.141 1.00 73.75 85 LYS A O 1
ATOM 619 N N . ALA A 1 86 ? 2.967 -8.018 12.496 1.00 83.50 86 ALA A N 1
ATOM 620 C CA . ALA A 1 86 ? 1.555 -7.969 12.860 1.00 83.50 86 ALA A CA 1
ATOM 621 C C . ALA A 1 86 ? 1.406 -7.234 14.206 1.00 83.50 86 ALA A C 1
ATOM 623 O O . ALA A 1 86 ? 2.289 -7.374 15.056 1.00 83.50 86 ALA A O 1
ATOM 624 N N . PRO A 1 87 ? 0.339 -6.444 14.409 1.00 89.88 87 PRO A N 1
ATOM 625 C CA . PRO A 1 87 ? 0.122 -5.773 15.681 1.00 89.88 87 PRO A CA 1
ATOM 626 C C . PRO A 1 87 ? -0.133 -6.816 16.777 1.00 89.88 87 PRO A C 1
ATOM 628 O O . PRO A 1 87 ? -0.969 -7.705 16.613 1.00 89.88 87 PRO A O 1
ATOM 631 N N . VAL A 1 88 ? 0.590 -6.704 17.889 1.00 91.62 88 VAL A N 1
ATOM 632 C CA . VAL A 1 88 ? 0.381 -7.501 19.106 1.00 91.62 88 VAL A CA 1
ATOM 633 C C . VAL A 1 88 ? -0.523 -6.712 20.052 1.00 91.62 88 VAL A C 1
ATOM 635 O O . VAL A 1 88 ? -0.384 -5.494 20.156 1.00 91.62 88 VAL A O 1
ATOM 638 N N . GLU A 1 89 ? -1.482 -7.380 20.696 1.00 90.31 89 GLU A N 1
ATOM 639 C CA . GLU A 1 89 ? -2.416 -6.761 21.648 1.00 90.31 89 GLU A CA 1
ATOM 640 C C . GLU A 1 89 ? -1.649 -6.084 22.798 1.00 90.31 89 GLU A C 1
ATOM 642 O O . GLU A 1 89 ? -0.736 -6.679 23.360 1.00 90.31 89 GLU A O 1
ATOM 647 N N . GLY A 1 90 ? -1.994 -4.835 23.131 1.00 84.38 90 GLY A N 1
ATOM 648 C CA . GLY A 1 9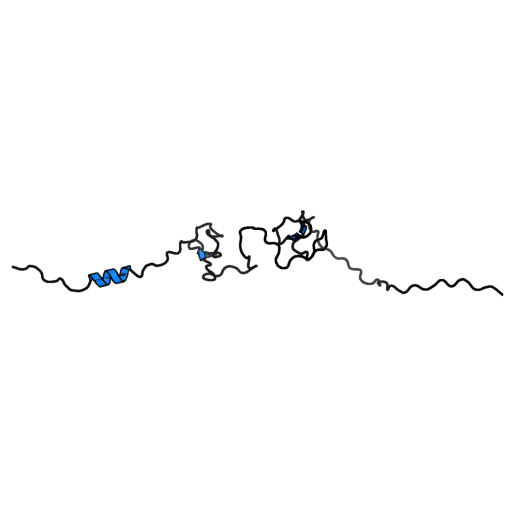0 ? -1.361 -4.083 24.225 1.00 84.38 90 GLY A CA 1
ATOM 649 C C . GLY A 1 90 ? -0.016 -3.426 23.883 1.00 84.38 90 GLY A C 1
ATOM 650 O O . GLY A 1 90 ? 0.399 -2.501 24.577 1.00 84.38 90 GLY A O 1
ATOM 651 N N . GLU A 1 91 ? 0.644 -3.810 22.788 1.00 90.56 91 GLU A N 1
ATOM 652 C CA . GLU A 1 91 ? 1.879 -3.150 22.349 1.00 90.56 91 GLU A CA 1
ATOM 653 C C . GLU A 1 91 ? 1.585 -1.833 21.626 1.00 90.56 91 GLU A C 1
ATOM 655 O O . GLU A 1 91 ? 0.747 -1.780 20.729 1.00 90.56 91 GLU A O 1
ATOM 660 N N . ASN A 1 92 ? 2.308 -0.764 21.965 1.00 87.06 92 ASN A N 1
ATOM 661 C CA . ASN A 1 92 ? 2.281 0.526 21.262 1.00 87.06 92 ASN A CA 1
ATOM 662 C C . ASN A 1 92 ? 0.869 1.112 21.032 1.00 87.06 92 ASN A C 1
ATOM 664 O O . ASN A 1 92 ? 0.657 1.836 20.061 1.00 87.06 92 ASN A O 1
ATOM 668 N N . GLY A 1 93 ? -0.101 0.797 21.899 1.00 90.19 93 GLY A N 1
ATOM 669 C CA . GLY A 1 93 ? -1.495 1.236 21.764 1.00 90.19 93 GLY A CA 1
ATOM 670 C C . GLY A 1 93 ? -2.327 0.444 20.746 1.00 90.19 93 GLY A C 1
ATOM 671 O O . GLY A 1 93 ? -3.420 0.883 20.374 1.00 90.19 93 GLY A O 1
ATOM 672 N N . ASN A 1 94 ? -1.825 -0.696 20.263 1.00 94.88 94 ASN A N 1
ATOM 673 C CA . ASN A 1 94 ? -2.590 -1.640 19.456 1.00 94.88 94 ASN A CA 1
ATOM 674 C C . ASN A 1 94 ? -3.814 -2.117 20.235 1.00 94.88 94 ASN A C 1
ATOM 676 O O . ASN A 1 94 ? -3.732 -2.439 21.421 1.00 94.88 94 ASN A O 1
ATOM 680 N N . TRP A 1 95 ? -4.947 -2.200 19.550 1.00 94.81 95 TRP A N 1
ATOM 681 C CA . TRP A 1 95 ? -6.227 -2.479 20.182 1.00 94.81 95 TRP A CA 1
ATOM 682 C C . TRP A 1 95 ? -6.871 -3.722 19.583 1.00 94.81 95 TRP A C 1
ATOM 684 O O . TRP A 1 95 ? -6.862 -3.942 18.367 1.00 94.81 95 TRP A O 1
ATOM 694 N N . LYS A 1 96 ? -7.450 -4.546 20.451 1.00 96.25 96 LYS A N 1
ATOM 695 C CA . LYS A 1 96 ? -8.225 -5.715 20.053 1.00 96.25 96 LYS A CA 1
ATOM 696 C C . LYS A 1 96 ? -9.666 -5.322 19.797 1.00 96.25 96 LYS A C 1
ATOM 698 O O . LYS A 1 96 ? -10.296 -4.649 20.606 1.00 96.25 96 LYS A O 1
ATOM 703 N N . CYS A 1 97 ? -10.200 -5.751 18.661 1.00 95.81 97 CYS A N 1
ATOM 704 C CA . CYS A 1 97 ? -11.597 -5.519 18.344 1.00 95.81 97 CYS A CA 1
ATOM 705 C C . CYS A 1 97 ? -12.502 -6.345 19.280 1.00 95.81 97 CYS A C 1
ATOM 707 O O . CYS A 1 97 ? -12.399 -7.575 19.251 1.00 95.81 97 CYS A O 1
ATOM 709 N N . PRO A 1 98 ? -13.434 -5.725 20.029 1.00 94.94 98 PRO A N 1
ATOM 710 C CA . PRO A 1 98 ? -14.304 -6.448 20.963 1.00 94.94 98 PRO A CA 1
ATOM 711 C C . PRO A 1 98 ? -15.313 -7.362 20.253 1.00 94.94 98 PRO A C 1
ATOM 713 O O . PRO A 1 98 ? -15.789 -8.328 20.831 1.00 94.94 98 PRO A O 1
ATOM 716 N N . HIS A 1 99 ? -15.614 -7.092 18.979 1.00 96.50 99 HIS A N 1
ATOM 717 C CA . HIS A 1 99 ? -16.580 -7.870 18.205 1.00 96.50 99 HIS A CA 1
ATOM 718 C C . HIS A 1 99 ? -15.974 -9.121 17.546 1.00 96.50 99 HIS A C 1
ATOM 720 O O . HIS A 1 99 ? -16.643 -10.138 17.415 1.00 96.50 99 HIS A O 1
ATOM 726 N N . CYS A 1 100 ? -14.730 -9.058 17.053 1.00 96.06 100 CYS A N 1
ATOM 727 C CA . CYS A 1 100 ? -14.139 -10.148 16.252 1.00 96.06 100 CYS A CA 1
ATOM 728 C C . CYS A 1 100 ? -12.735 -10.589 16.693 1.00 96.06 100 CYS A C 1
ATOM 730 O O . CYS A 1 100 ? -12.086 -11.353 15.973 1.00 96.06 100 CYS A O 1
ATOM 732 N N . ALA A 1 101 ? -12.251 -10.077 17.829 1.00 95.62 101 ALA A N 1
ATOM 733 C CA . ALA A 1 101 ? -10.959 -10.378 18.450 1.00 95.62 101 ALA A CA 1
ATOM 734 C C . ALA A 1 101 ? -9.701 -10.093 17.599 1.00 95.62 101 ALA A C 1
ATOM 736 O O . ALA A 1 101 ? -8.590 -10.390 18.028 1.00 95.62 101 ALA A O 1
ATOM 737 N N . ASN A 1 102 ? -9.843 -9.489 16.416 1.00 96.69 102 ASN A N 1
ATOM 738 C CA . ASN A 1 102 ? -8.715 -9.085 15.582 1.00 96.69 102 ASN A CA 1
ATOM 739 C C . ASN A 1 102 ? -7.949 -7.908 16.206 1.00 96.69 102 ASN A C 1
ATOM 741 O O . ASN A 1 102 ? -8.568 -6.917 16.606 1.00 96.69 102 ASN A O 1
ATOM 745 N N . VAL A 1 103 ? -6.617 -7.991 16.227 1.00 96.19 103 VAL A N 1
ATOM 746 C CA . VAL A 1 103 ? -5.743 -6.922 16.728 1.00 96.19 103 VAL A CA 1
ATOM 747 C C . VAL A 1 103 ? -5.449 -5.915 15.615 1.00 96.19 103 VAL A C 1
ATOM 749 O O . VAL A 1 103 ? -5.081 -6.279 14.499 1.00 96.19 103 VAL A O 1
ATOM 752 N N . ASN A 1 104 ? -5.622 -4.633 15.919 1.00 95.38 104 ASN A N 1
ATOM 753 C CA . ASN A 1 104 ? -5.416 -3.517 15.004 1.00 95.38 104 ASN A CA 1
ATOM 754 C C . ASN A 1 104 ? -4.281 -2.613 15.495 1.00 95.38 104 ASN A C 1
ATOM 756 O O . ASN A 1 104 ? -4.054 -2.482 16.696 1.00 95.38 104 ASN A O 1
ATOM 760 N N . PHE A 1 105 ? -3.604 -1.942 14.560 1.00 95.19 105 PHE A N 1
ATOM 761 C CA . PHE A 1 105 ? -2.625 -0.910 14.897 1.00 95.19 105 PHE A CA 1
ATOM 762 C C . PHE A 1 105 ? -3.276 0.259 15.641 1.00 95.19 105 PHE A C 1
ATOM 764 O O . PHE A 1 105 ? -4.400 0.649 15.322 1.00 95.19 105 PHE A O 1
ATOM 771 N N . ALA A 1 106 ? -2.535 0.867 16.567 1.00 92.69 106 ALA A N 1
ATOM 772 C CA . ALA A 1 106 ? -2.997 1.987 17.393 1.00 92.69 106 ALA A CA 1
ATOM 773 C C . ALA A 1 106 ? -3.634 3.149 16.617 1.00 92.69 106 ALA A C 1
ATOM 775 O O . ALA A 1 106 ? -4.585 3.759 17.103 1.00 92.69 106 ALA A O 1
ATOM 776 N N . SER A 1 107 ? -3.123 3.412 15.410 1.00 92.62 107 SER A N 1
ATOM 777 C CA . SER A 1 107 ? -3.552 4.476 14.497 1.00 92.62 107 SER A CA 1
ATOM 778 C C . SER A 1 107 ? -4.856 4.193 13.744 1.00 92.62 107 SER A C 1
ATOM 780 O O . SER A 1 107 ? -5.288 5.018 12.941 1.00 92.62 107 SER A O 1
ATOM 782 N N . ARG A 1 108 ? -5.457 3.012 13.917 1.00 92.62 108 ARG A N 1
ATOM 783 C CA . ARG A 1 108 ? -6.718 2.648 13.265 1.00 92.62 108 ARG A CA 1
ATOM 784 C C . ARG A 1 108 ? -7.897 3.064 14.134 1.00 92.62 108 ARG A C 1
ATOM 786 O O . ARG A 1 108 ? -8.003 2.604 15.265 1.00 92.62 108 ARG A O 1
ATOM 793 N N . GLU A 1 109 ? -8.823 3.811 13.542 1.00 95.25 109 GLU A N 1
ATOM 794 C CA . GLU A 1 109 ? -10.106 4.173 14.164 1.00 95.25 109 GLU A CA 1
ATOM 795 C C . GLU A 1 109 ? -11.185 3.096 13.985 1.00 95.25 109 GLU A C 1
ATOM 797 O O . GLU A 1 109 ? -12.161 3.055 14.726 1.00 95.25 109 GLU A O 1
ATOM 802 N N . ASN A 1 110 ? -11.008 2.189 13.021 1.00 96.31 110 ASN A N 1
ATOM 803 C CA . ASN A 1 110 ? -11.943 1.109 12.710 1.00 96.31 110 ASN A CA 1
ATOM 804 C C . ASN A 1 110 ? -11.197 -0.215 12.539 1.00 96.31 110 ASN A C 1
ATOM 806 O O . ASN A 1 110 ? -10.068 -0.252 12.038 1.00 96.31 110 ASN A O 1
ATOM 810 N N . CYS A 1 111 ? -11.845 -1.314 12.920 1.00 96.12 111 CYS A N 1
ATOM 811 C CA . CYS A 1 111 ? -11.285 -2.652 12.801 1.00 96.12 111 CYS A CA 1
ATOM 812 C C . CYS A 1 111 ? -11.066 -3.007 11.325 1.00 96.12 111 CYS A C 1
ATOM 814 O O . CYS A 1 111 ? -12.002 -2.949 10.530 1.00 96.12 111 CYS A O 1
ATOM 816 N N . ASN A 1 112 ? -9.863 -3.448 10.956 1.00 94.56 112 ASN A N 1
ATOM 817 C CA . ASN A 1 112 ? -9.543 -3.830 9.578 1.00 94.56 112 ASN A CA 1
ATOM 818 C C . ASN A 1 112 ? -10.234 -5.129 9.120 1.00 94.56 112 ASN A C 1
ATOM 820 O O . ASN A 1 112 ? -10.196 -5.436 7.932 1.00 94.56 112 ASN A O 1
ATOM 824 N N . ARG A 1 113 ? -10.845 -5.881 10.047 1.00 94.50 113 ARG A N 1
ATOM 825 C CA . ARG A 1 113 ? -11.552 -7.134 9.766 1.00 94.50 113 ARG A CA 1
ATOM 826 C C . ARG A 1 113 ? -13.066 -6.959 9.677 1.00 94.50 113 ARG A C 1
ATOM 828 O O . ARG A 1 113 ? -13.675 -7.543 8.792 1.00 94.50 113 ARG A O 1
ATOM 835 N N . CYS A 1 114 ? -13.677 -6.196 10.586 1.00 95.00 114 CYS A N 1
ATOM 836 C CA . CYS A 1 114 ? -15.141 -6.055 10.657 1.00 95.00 114 CYS A CA 1
ATOM 837 C C . CYS A 1 114 ? -15.659 -4.609 10.614 1.00 95.00 114 CYS A C 1
ATOM 839 O O . CYS A 1 114 ? -16.863 -4.406 10.693 1.00 95.00 114 CYS A O 1
ATOM 841 N N . GLY A 1 115 ? -14.789 -3.597 10.537 1.00 95.38 115 GLY A N 1
ATOM 842 C CA . GLY A 1 115 ? -15.186 -2.186 10.439 1.00 95.38 115 GLY A CA 1
ATOM 843 C C . GLY A 1 115 ? -15.665 -1.527 11.739 1.00 95.38 115 GLY A C 1
ATOM 844 O O . GLY A 1 115 ? -15.761 -0.301 11.784 1.00 95.38 115 GLY A O 1
ATOM 845 N N . MET A 1 116 ? -15.906 -2.296 12.809 1.00 95.88 116 MET A N 1
ATOM 846 C CA . MET A 1 116 ? -16.331 -1.754 14.108 1.00 95.88 116 MET A CA 1
ATOM 847 C C . MET A 1 116 ? -15.365 -0.669 14.610 1.00 95.88 116 MET A C 1
ATOM 849 O O . MET A 1 116 ? -14.147 -0.868 14.502 1.00 95.88 116 MET A O 1
ATOM 853 N N . PRO A 1 117 ? -15.875 0.457 15.142 1.00 96.19 117 PRO A N 1
ATOM 854 C CA . PRO A 1 117 ? -15.034 1.540 15.634 1.00 96.19 117 PRO A CA 1
ATOM 855 C C . PRO A 1 117 ? -14.185 1.089 16.828 1.00 96.19 117 PRO A C 1
ATOM 857 O O . PRO A 1 117 ? -14.562 0.176 17.572 1.00 96.19 117 PRO A O 1
ATOM 860 N N . LYS A 1 118 ? -13.031 1.734 17.003 1.00 94.94 118 LYS A N 1
ATOM 861 C CA . LYS A 1 118 ? -12.184 1.582 18.183 1.00 94.94 118 LYS A CA 1
ATOM 862 C C . LYS A 1 118 ? -13.002 1.978 19.421 1.00 94.94 118 LYS A C 1
ATOM 864 O O . LYS A 1 118 ? -13.651 3.027 19.392 1.00 94.94 118 LYS A O 1
ATOM 869 N N . PRO A 1 119 ? -13.008 1.166 20.493 1.00 90.75 119 PRO A N 1
ATOM 870 C CA . PRO A 1 119 ? -13.638 1.582 21.737 1.00 90.75 119 PRO A CA 1
ATOM 871 C C . PRO A 1 119 ? -12.946 2.856 22.226 1.00 90.75 119 PRO A C 1
ATOM 873 O O . PRO A 1 119 ? -11.716 2.951 22.192 1.00 90.75 119 PRO A O 1
ATOM 876 N N . LYS A 1 120 ? -13.733 3.847 22.649 1.00 85.06 120 LYS A N 1
ATOM 877 C CA . LYS A 1 120 ? -13.179 5.013 23.336 1.00 85.06 120 LYS A CA 1
ATOM 878 C C . LYS A 1 120 ? -12.516 4.487 24.606 1.00 85.06 120 LYS A C 1
ATOM 880 O O . LYS A 1 120 ? -13.127 3.691 25.314 1.00 85.06 120 LYS A O 1
ATOM 885 N N . SER A 1 121 ? -11.260 4.855 24.844 1.00 69.75 121 SER A N 1
ATOM 886 C CA . SER A 1 121 ? -10.642 4.634 26.145 1.00 69.75 121 SER A CA 1
ATOM 887 C C . SER A 1 121 ? -11.429 5.485 27.127 1.00 69.75 121 SER A C 1
ATOM 889 O O . SER A 1 121 ? -11.264 6.703 27.155 1.00 69.75 121 SER A O 1
ATOM 891 N N . GLU A 1 122 ? -12.355 4.862 27.840 1.00 61.06 122 GLU A N 1
ATOM 892 C CA . GLU A 1 122 ? -12.907 5.449 29.049 1.00 61.06 122 GLU A CA 1
ATOM 893 C C . GLU A 1 122 ? -11.742 5.437 30.039 1.00 61.06 122 GLU A C 1
ATOM 895 O O . GLU A 1 122 ? -11.395 4.411 30.621 1.00 61.06 122 GLU A O 1
ATOM 900 N N . GLU A 1 123 ? -11.001 6.546 30.043 1.00 57.12 123 GLU A N 1
ATOM 901 C CA . GLU A 1 123 ? -10.015 6.864 31.062 1.00 57.12 123 GLU A CA 1
ATOM 902 C C . GLU A 1 123 ? -10.786 6.820 32.377 1.00 57.12 123 GLU A C 1
ATOM 904 O O . GLU A 1 123 ? -11.753 7.550 32.571 1.00 57.12 123 GLU A O 1
ATOM 909 N N . SER A 1 124 ? -10.462 5.834 33.203 1.00 53.72 124 SER A N 1
ATOM 910 C CA . SER A 1 124 ? -11.073 5.654 34.504 1.00 53.72 124 SER A CA 1
ATOM 911 C C . SER A 1 124 ? -10.763 6.892 35.346 1.00 53.72 124 SER A C 1
ATOM 913 O O . SER A 1 124 ? -9.665 6.995 35.884 1.00 53.72 124 SER A O 1
ATOM 915 N N . ASP A 1 125 ? -11.733 7.795 35.463 1.00 50.12 125 ASP A N 1
ATOM 916 C CA . ASP A 1 125 ? -11.874 8.786 36.538 1.00 50.12 125 ASP A CA 1
ATOM 917 C C . ASP A 1 125 ? -12.557 8.151 37.782 1.00 50.12 125 ASP A C 1
ATOM 919 O O . ASP A 1 125 ? -13.071 8.830 38.668 1.00 50.12 125 ASP A O 1
ATOM 923 N N . ASP A 1 126 ? -12.561 6.817 37.900 1.00 55.62 126 ASP A N 1
ATOM 924 C CA . ASP A 1 126 ? -13.126 6.048 39.023 1.00 55.62 126 ASP A CA 1
ATOM 925 C C . ASP A 1 126 ? -12.300 6.099 40.330 1.00 55.62 126 ASP A C 1
ATOM 927 O O . ASP A 1 126 ? -12.207 5.116 41.067 1.00 55.62 126 ASP A O 1
ATOM 931 N N . MET A 1 127 ? -11.685 7.239 40.648 1.00 58.44 127 MET A N 1
ATOM 932 C CA . MET A 1 127 ? -11.031 7.479 41.945 1.00 58.44 127 MET A CA 1
ATOM 933 C C . MET A 1 127 ? -11.657 8.625 42.751 1.00 58.44 127 MET A C 1
ATOM 935 O O . MET A 1 127 ? -11.178 8.918 43.842 1.00 58.44 127 MET A O 1
ATOM 939 N N . ASP A 1 128 ? -12.788 9.180 42.302 1.00 58.88 128 ASP A N 1
ATOM 940 C CA . ASP A 1 128 ? -13.572 10.162 43.074 1.00 58.88 128 ASP A CA 1
ATOM 941 C C . ASP A 1 128 ? -14.881 9.599 43.673 1.00 58.88 128 ASP A C 1
ATOM 943 O O . ASP A 1 128 ? -15.420 10.149 44.635 1.00 58.88 128 ASP A O 1
ATOM 947 N N . ALA A 1 129 ? -15.398 8.462 43.187 1.00 59.00 129 ALA A N 1
ATOM 948 C CA . ALA A 1 129 ? -16.698 7.945 43.642 1.00 59.00 129 ALA A CA 1
ATOM 949 C C . ALA A 1 129 ? -16.653 7.223 45.007 1.00 59.00 129 ALA A C 1
ATOM 951 O O . ALA A 1 129 ? -17.629 7.258 45.759 1.00 59.00 129 ALA A O 1
ATOM 952 N N . VAL A 1 130 ? -15.530 6.584 45.358 1.00 61.94 130 VAL A N 1
ATOM 953 C CA . VAL A 1 130 ? -15.416 5.799 46.606 1.00 61.94 130 VAL A CA 1
ATOM 954 C C . VAL A 1 130 ? -15.186 6.708 47.824 1.00 61.94 130 VAL A C 1
ATOM 956 O O . VAL A 1 130 ? -15.770 6.487 48.884 1.00 61.94 130 VAL A O 1
ATOM 959 N N . SER A 1 131 ? -14.444 7.807 47.640 1.00 62.38 131 SER A N 1
ATOM 960 C CA . SER A 1 131 ? -14.158 8.794 48.694 1.00 62.38 131 SER A CA 1
ATOM 961 C C . SER A 1 131 ? -15.400 9.596 49.117 1.00 62.38 131 SER A C 1
ATOM 963 O O . SER A 1 131 ? -15.595 9.895 50.303 1.00 62.38 131 SER A O 1
ATOM 965 N N . LEU A 1 132 ? -16.303 9.886 48.171 1.00 64.81 132 LEU A N 1
ATOM 966 C CA . LEU A 1 132 ? -17.579 10.542 48.471 1.00 64.81 132 LEU A CA 1
ATOM 967 C C . LEU A 1 132 ? -18.536 9.632 49.252 1.00 64.81 132 LEU A C 1
ATOM 969 O O . LEU A 1 132 ? -19.294 10.123 50.089 1.00 64.81 132 LEU A O 1
ATOM 973 N N . LEU A 1 133 ? -18.481 8.314 49.035 1.00 67.44 133 LEU A N 1
ATOM 974 C CA . LEU A 1 133 ? -19.327 7.372 49.766 1.00 67.44 133 LEU A CA 1
ATOM 975 C C . LEU A 1 133 ? -18.829 7.158 51.204 1.00 67.44 133 LEU A C 1
ATOM 977 O O . LEU A 1 133 ? -19.638 7.167 52.132 1.00 67.44 133 LEU A O 1
ATOM 981 N N . GLU A 1 134 ? -17.515 7.057 51.423 1.00 65.38 134 GLU A N 1
ATOM 982 C CA . GLU A 1 134 ? -16.938 6.915 52.772 1.00 65.38 134 GLU A CA 1
ATOM 983 C C . GLU A 1 134 ? -17.135 8.169 53.642 1.00 65.38 134 GLU A C 1
ATOM 985 O O . GLU A 1 134 ? -17.326 8.059 54.855 1.00 65.38 134 GLU A O 1
ATOM 990 N N . SER A 1 135 ? -17.206 9.357 53.033 1.00 63.50 135 SER A N 1
ATOM 991 C CA . SER A 1 135 ? -17.491 10.611 53.750 1.00 63.50 135 SER A CA 1
ATOM 992 C C . SER A 1 135 ? -18.928 10.688 54.299 1.00 63.50 135 SER A C 1
ATOM 994 O O . SER A 1 135 ? -19.167 11.321 55.331 1.00 63.50 135 SER A O 1
ATOM 996 N N . LEU A 1 136 ? -19.885 10.003 53.662 1.00 66.06 136 LEU A N 1
ATOM 997 C CA . LEU A 1 136 ? -21.306 9.994 54.049 1.00 66.06 136 LEU A CA 1
ATOM 998 C C . LEU A 1 136 ? -21.658 8.926 55.099 1.00 66.06 136 LEU A C 1
ATOM 1000 O O . LEU A 1 136 ? -22.761 8.937 55.647 1.00 66.06 136 LEU A O 1
ATOM 1004 N N . LEU A 1 137 ? -20.731 8.015 55.398 1.00 67.62 137 LEU 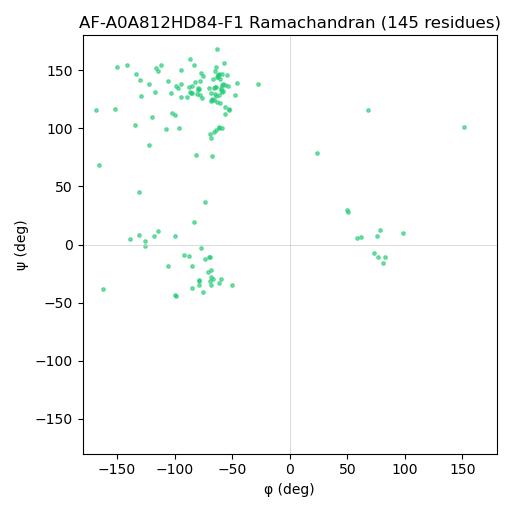A N 1
ATOM 1005 C CA . LEU A 1 137 ? -20.905 6.931 56.371 1.00 67.62 137 LEU A CA 1
ATOM 1006 C C . LEU A 1 137 ? -20.273 7.235 57.738 1.00 67.62 137 LEU A C 1
ATOM 1008 O O . LEU A 1 137 ? -20.289 6.377 58.624 1.00 67.62 137 LEU A O 1
ATOM 1012 N N . THR A 1 138 ? -19.774 8.457 57.963 1.00 61.38 138 THR A N 1
ATOM 1013 C CA . THR A 1 138 ? -19.349 8.874 59.305 1.00 61.38 138 THR A CA 1
ATOM 1014 C C . THR A 1 138 ? -20.557 8.887 60.266 1.00 61.38 138 THR A C 1
ATOM 1016 O O . THR A 1 138 ? -21.571 9.542 60.007 1.00 61.38 138 THR A O 1
ATOM 1019 N N . PRO A 1 139 ? -20.515 8.136 61.385 1.00 51.91 139 PRO A N 1
ATOM 1020 C CA . PRO A 1 139 ? -21.674 7.926 62.245 1.00 51.91 139 PRO A CA 1
ATOM 1021 C C . PRO A 1 139 ? -21.868 9.113 63.195 1.00 51.91 139 PRO A C 1
ATOM 1023 O O . PRO A 1 139 ? -21.555 9.035 64.380 1.00 51.91 139 PRO A O 1
ATOM 1026 N N . ALA A 1 140 ? -22.410 10.219 62.690 1.00 54.59 140 ALA A N 1
ATOM 1027 C CA . ALA A 1 140 ? -22.724 11.391 63.505 1.00 54.59 140 ALA A CA 1
ATOM 1028 C C . ALA A 1 140 ? -24.148 11.917 63.278 1.00 54.59 140 ALA A C 1
ATOM 1030 O O . ALA A 1 140 ? -24.349 13.117 63.173 1.00 54.59 140 ALA A O 1
ATOM 1031 N N . ALA A 1 141 ? -25.157 11.039 63.234 1.00 54.50 141 ALA A N 1
ATOM 1032 C CA . ALA A 1 141 ? -26.551 11.442 63.469 1.00 54.50 141 ALA A CA 1
ATOM 1033 C C . ALA A 1 141 ? -27.473 10.235 63.718 1.00 54.50 141 ALA A C 1
ATOM 1035 O O . ALA A 1 141 ? -28.371 9.932 62.938 1.00 54.50 141 ALA A O 1
ATOM 1036 N N . LYS A 1 142 ? -27.296 9.548 64.848 1.00 56.12 142 LYS A N 1
ATOM 1037 C CA . LYS A 1 142 ? -28.393 8.784 65.460 1.00 56.12 142 LYS A CA 1
ATOM 1038 C C . LYS A 1 142 ? -28.619 9.284 66.878 1.00 56.12 142 LYS A C 1
ATOM 1040 O O . LYS A 1 142 ? -28.128 8.689 67.829 1.00 56.12 142 LYS A O 1
ATOM 1045 N N . ARG A 1 143 ? -29.422 10.339 67.023 1.00 53.44 143 ARG A N 1
ATOM 1046 C CA . ARG A 1 143 ? -30.358 10.427 68.148 1.00 53.44 143 ARG A CA 1
ATOM 1047 C C . ARG A 1 143 ? -31.714 10.876 67.637 1.00 53.44 143 ARG A C 1
ATOM 1049 O O . ARG A 1 143 ? -31.937 12.024 67.271 1.00 53.44 143 ARG A O 1
ATOM 1056 N N . ALA A 1 144 ? -32.568 9.865 67.560 1.00 50.62 144 ALA A N 1
ATOM 1057 C CA . ALA A 1 144 ? -33.978 9.951 67.297 1.00 50.62 144 ALA A CA 1
ATOM 1058 C C . ALA A 1 144 ? -34.688 10.766 68.382 1.00 50.62 144 ALA A C 1
ATOM 1060 O O . ALA A 1 144 ? -34.339 10.737 69.561 1.00 50.62 144 ALA A O 1
ATOM 1061 N N . LYS A 1 145 ? -35.723 11.449 67.913 1.00 53.06 145 LYS A N 1
ATOM 1062 C CA . LYS A 1 145 ? -36.844 12.003 68.657 1.00 53.06 145 LYS A CA 1
ATOM 1063 C C . LYS A 1 145 ? -37.579 10.852 69.354 1.00 53.06 145 LYS A C 1
ATOM 1065 O O . LYS A 1 145 ? -38.025 9.945 68.659 1.00 53.06 145 LYS A O 1
ATOM 1070 N N . LEU A 1 146 ? -37.705 10.892 70.677 1.00 48.22 146 LEU A N 1
ATOM 1071 C CA . LEU A 1 146 ? -38.679 10.119 71.453 1.00 48.22 146 LEU A CA 1
ATOM 1072 C C . LEU A 1 146 ? -39.001 10.916 72.727 1.00 48.22 146 LEU A C 1
ATOM 1074 O O . LEU A 1 146 ? -38.102 11.130 73.533 1.00 48.22 146 LEU A O 1
ATOM 1078 N N . SER A 1 147 ? -40.279 11.310 72.811 1.00 49.06 147 SER A N 1
ATOM 1079 C CA . SER A 1 147 ? -41.055 11.904 73.918 1.00 49.06 147 SER A CA 1
ATOM 1080 C C . SER A 1 147 ? -40.575 13.187 74.589 1.00 49.06 147 SER A C 1
ATOM 1082 O O . SER A 1 147 ? -39.524 13.182 75.258 1.00 49.06 147 SER A O 1
#

Secondary structure (DSSP, 8-state):
-PPP---PPPPPP-PPP---------------PPPPPTTSTT-EE-TTT--EE-TT-SB-TTT-PBPPSS------------TTPPPPTTGGG-EE-TTT--EE-TT-SB-TTT-PBPPP-----TTSHHHHHHHHT----------

Nearest PDB structures (foldseek):
  7mo5-assembly1_B  TM=8.928E-01  e=4.733E-02  Rattus norvegicus
  7mnv-assembly1_B  TM=7.797E-01  e=1.044E-01  Homo sapiens
  2ebq-assembly1_A  TM=7.119E-01  e=9.148E-02  Homo sapiens
  7r7j-assembly1_A  TM=3.061E-01  e=1.889E-01  Escherichia coli K-12
  7r7j-assembly2_B  TM=3.006E-01  e=1.277E+00  Escherichia coli K-12